Protein AF-A0A533X313-F1 (afdb_monomer)

Structure (mmCIF, N/CA/C/O backbone):
data_AF-A0A533X313-F1
#
_entry.id   AF-A0A533X313-F1
#
loop_
_atom_site.group_PDB
_atom_site.id
_atom_site.type_symbol
_atom_site.label_atom_id
_atom_site.label_alt_id
_atom_site.label_comp_id
_atom_site.label_asym_id
_atom_site.label_entity_id
_atom_site.label_seq_id
_atom_site.pdbx_PDB_ins_code
_atom_site.Cartn_x
_atom_site.Cartn_y
_atom_site.Cartn_z
_atom_site.occupancy
_atom_site.B_iso_or_equiv
_atom_site.auth_seq_id
_atom_site.auth_comp_id
_atom_site.auth_asym_id
_atom_site.auth_atom_id
_atom_site.pdbx_PDB_model_num
ATOM 1 N N . GLY A 1 1 ? 2.300 4.378 9.242 1.00 81.19 1 GLY A N 1
ATOM 2 C CA . GLY A 1 1 ? 1.980 5.405 10.251 1.00 81.19 1 GLY A CA 1
ATOM 3 C C . GLY A 1 1 ? 2.238 4.936 11.672 1.00 81.19 1 GLY A C 1
ATOM 4 O O . GLY A 1 1 ? 1.425 5.219 12.533 1.00 81.19 1 GLY A O 1
ATOM 5 N N . GLY A 1 2 ? 3.344 4.230 11.924 1.00 88.38 2 GLY A N 1
ATOM 6 C CA . GLY A 1 2 ? 3.797 3.882 13.277 1.00 88.38 2 GLY A CA 1
ATOM 7 C C . 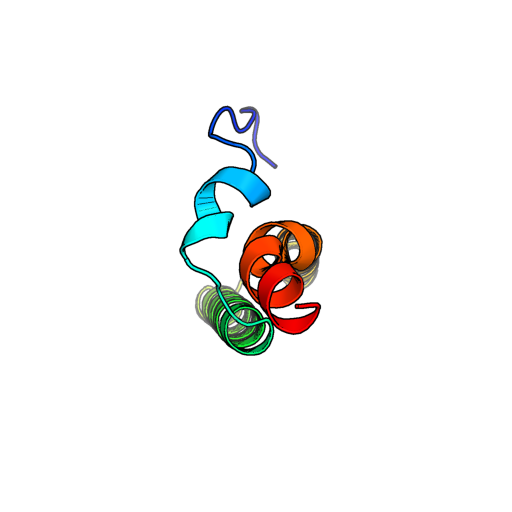GLY A 1 2 ? 5.096 4.625 13.605 1.00 88.38 2 GLY A C 1
ATOM 8 O O . GLY A 1 2 ? 5.537 5.439 12.794 1.00 88.38 2 GLY A O 1
ATOM 9 N N . PRO A 1 3 ? 5.749 4.331 14.741 1.00 95.06 3 PRO A N 1
ATOM 10 C CA . PRO A 1 3 ? 6.995 5.002 15.131 1.00 95.06 3 PRO A CA 1
ATOM 11 C C . 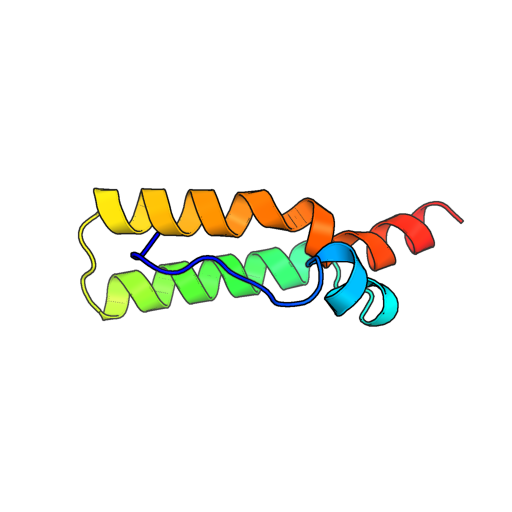PRO A 1 3 ? 8.176 4.677 14.202 1.00 95.06 3 PRO A C 1
ATOM 13 O O . PRO A 1 3 ? 9.210 5.338 14.258 1.00 95.06 3 PRO A O 1
ATOM 16 N N . TYR A 1 4 ? 8.029 3.661 13.351 1.00 94.44 4 TYR A N 1
ATOM 17 C CA . TYR A 1 4 ? 9.068 3.194 12.447 1.00 94.44 4 TYR A CA 1
ATOM 18 C C . TYR A 1 4 ? 8.851 3.682 11.018 1.00 94.44 4 TYR A C 1
ATOM 20 O O . TYR A 1 4 ? 7.724 3.737 10.517 1.00 94.44 4 TYR A O 1
ATOM 28 N N . GLN A 1 5 ? 9.970 3.979 10.364 1.00 93.12 5 GLN A N 1
ATOM 29 C CA . GLN A 1 5 ? 10.031 4.338 8.954 1.00 93.12 5 GLN A CA 1
ATOM 30 C C . GLN A 1 5 ? 10.235 3.090 8.096 1.00 93.12 5 GLN A C 1
ATOM 32 O O . GLN A 1 5 ? 10.951 2.166 8.484 1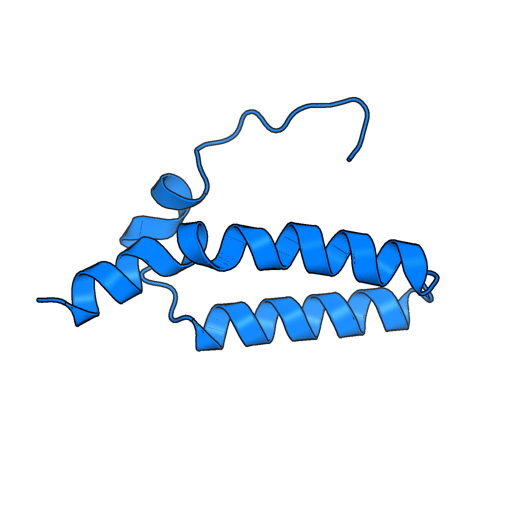.00 93.12 5 GLN A O 1
ATOM 37 N N . TYR A 1 6 ? 9.618 3.072 6.917 1.00 89.88 6 TYR A N 1
ATOM 38 C CA . TYR A 1 6 ? 9.851 2.023 5.932 1.00 89.88 6 TYR A CA 1
ATOM 39 C C . TYR A 1 6 ? 11.228 2.221 5.284 1.00 89.88 6 TYR A C 1
ATOM 41 O O . TYR A 1 6 ? 11.486 3.265 4.693 1.00 89.88 6 TYR A O 1
ATOM 49 N N . THR A 1 7 ? 12.103 1.221 5.393 1.00 94.44 7 THR A N 1
ATOM 50 C CA . THR A 1 7 ? 13.480 1.244 4.857 1.00 94.44 7 THR A CA 1
ATOM 51 C C . THR A 1 7 ? 13.697 0.243 3.720 1.00 94.44 7 THR A C 1
ATOM 53 O O . THR A 1 7 ? 14.831 -0.011 3.316 1.00 94.44 7 THR A O 1
ATOM 56 N N . GLY A 1 8 ? 12.615 -0.356 3.212 1.00 93.69 8 GLY A N 1
ATOM 57 C CA . GLY A 1 8 ? 12.671 -1.235 2.050 1.00 93.69 8 GLY A CA 1
ATOM 58 C C . GLY A 1 8 ? 12.968 -0.473 0.758 1.00 93.69 8 GLY A C 1
ATOM 59 O O . GLY A 1 8 ? 13.072 0.754 0.736 1.00 93.69 8 GLY A O 1
ATOM 60 N N . LYS A 1 9 ? 13.089 -1.220 -0.344 1.00 95.75 9 LYS A N 1
ATOM 61 C CA . LYS A 1 9 ? 13.248 -0.625 -1.677 1.00 95.75 9 LYS A CA 1
ATOM 62 C C . LYS A 1 9 ? 12.083 0.328 -1.985 1.00 95.75 9 LYS A C 1
ATOM 64 O O . LYS A 1 9 ? 10.957 0.033 -1.576 1.00 95.75 9 LYS A O 1
ATOM 69 N N . PRO A 1 10 ? 12.314 1.406 -2.755 1.00 95.56 10 PRO A N 1
ATOM 70 C CA . PRO A 1 10 ? 11.225 2.190 -3.328 1.00 95.56 10 PRO A CA 1
ATOM 71 C C . PRO A 1 10 ? 10.213 1.276 -4.029 1.00 95.56 10 PRO A C 1
ATOM 73 O O . PRO A 1 10 ? 10.599 0.313 -4.699 1.00 95.56 10 PRO A O 1
ATOM 76 N N . LEU A 1 11 ? 8.915 1.556 -3.877 1.00 96.81 11 LEU A N 1
ATOM 77 C CA . LEU A 1 11 ? 7.868 0.686 -4.423 1.00 96.81 11 LEU A CA 1
ATOM 78 C C . LEU A 1 11 ? 7.937 0.585 -5.950 1.00 96.81 11 LEU A C 1
ATOM 80 O O . LEU A 1 11 ? 7.639 -0.482 -6.485 1.00 96.81 11 LEU A O 1
ATOM 84 N N . SER A 1 12 ? 8.392 1.644 -6.625 1.00 95.88 12 SER A N 1
ATOM 85 C CA . SER A 1 12 ? 8.642 1.653 -8.066 1.00 95.88 12 SER A CA 1
ATOM 86 C C . SER A 1 12 ? 9.617 0.556 -8.461 1.00 95.88 12 SER A C 1
ATOM 88 O O . SER A 1 12 ? 9.322 -0.240 -9.344 1.00 95.88 12 SER A O 1
ATOM 90 N N . ASP A 1 13 ? 10.740 0.470 -7.755 1.00 97.00 13 ASP A N 1
ATOM 91 C CA . ASP A 1 13 ? 11.851 -0.421 -8.078 1.00 97.00 13 ASP A CA 1
ATOM 92 C C . ASP A 1 13 ? 11.520 -1.861 -7.693 1.00 97.00 13 ASP A C 1
ATOM 94 O O . ASP A 1 13 ? 11.858 -2.803 -8.404 1.00 97.00 13 ASP A O 1
ATOM 98 N N . ALA A 1 14 ? 10.826 -2.039 -6.568 1.00 97.62 14 ALA A N 1
ATOM 99 C CA . ALA A 1 14 ? 10.417 -3.351 -6.087 1.00 97.62 14 ALA A CA 1
ATOM 100 C C . ALA A 1 14 ? 9.401 -4.043 -7.016 1.00 97.62 14 ALA A C 1
ATOM 102 O O . ALA A 1 14 ? 9.400 -5.270 -7.094 1.00 97.62 14 ALA A O 1
ATOM 103 N N . HIS A 1 15 ? 8.556 -3.277 -7.718 1.00 97.75 15 HIS A N 1
ATOM 104 C CA . HIS A 1 15 ? 7.448 -3.817 -8.518 1.00 97.75 15 HIS A CA 1
ATOM 105 C C . HIS A 1 15 ? 7.607 -3.612 -10.031 1.00 97.75 15 HIS A C 1
ATOM 107 O O . HIS A 1 15 ? 6.799 -4.144 -10.794 1.00 97.75 15 HIS A O 1
ATOM 113 N N . PHE A 1 16 ? 8.631 -2.878 -10.488 1.00 97.75 16 PHE A N 1
ATOM 114 C CA . PHE A 1 16 ? 8.797 -2.513 -11.900 1.00 97.75 16 PHE A CA 1
ATOM 115 C C . PHE A 1 16 ? 8.722 -3.728 -12.835 1.00 97.75 16 PHE A C 1
ATOM 117 O O . PHE A 1 16 ? 7.923 -3.760 -13.774 1.00 97.75 16 PHE A O 1
ATOM 124 N N . ASP A 1 17 ? 9.502 -4.767 -12.544 1.00 97.44 17 ASP A N 1
ATOM 125 C CA . ASP A 1 17 ? 9.602 -5.943 -13.413 1.00 97.44 17 ASP A CA 1
ATOM 126 C C . ASP A 1 17 ? 8.383 -6.870 -13.331 1.00 97.44 17 ASP A C 1
ATOM 128 O O . ASP A 1 17 ? 8.148 -7.659 -14.247 1.00 97.44 17 ASP A O 1
ATOM 132 N N . LEU A 1 18 ? 7.554 -6.728 -12.290 1.00 97.31 18 LEU A N 1
ATOM 133 C CA . LEU A 1 18 ? 6.309 -7.486 -12.142 1.00 97.31 18 LEU A CA 1
ATOM 134 C C . LEU A 1 18 ? 5.234 -7.025 -13.132 1.00 97.31 18 LEU A C 1
ATOM 136 O O . LEU A 1 18 ? 4.304 -7.776 -13.418 1.00 97.31 18 LEU A O 1
ATOM 140 N N . ARG A 1 19 ? 5.360 -5.800 -13.668 1.00 96.69 19 ARG A N 1
ATOM 141 C CA . ARG A 1 19 ? 4.438 -5.221 -14.663 1.00 96.69 19 ARG A CA 1
ATOM 142 C C . ARG A 1 19 ? 2.971 -5.326 -14.240 1.00 96.69 19 ARG A C 1
ATOM 144 O O . ARG A 1 19 ? 2.112 -5.645 -15.060 1.00 96.69 19 ARG A O 1
ATOM 151 N N . ILE A 1 20 ? 2.698 -5.036 -12.970 1.00 97.75 20 ILE A N 1
ATOM 152 C CA . ILE A 1 20 ? 1.358 -5.112 -12.384 1.00 97.75 20 ILE A CA 1
ATOM 153 C C . ILE A 1 20 ? 0.431 -4.108 -13.095 1.00 97.75 20 ILE A C 1
ATOM 155 O O . ILE A 1 20 ? 0.705 -2.902 -13.055 1.00 97.75 20 ILE A O 1
ATOM 159 N N . PRO A 1 21 ? -0.648 -4.572 -13.755 1.00 97.56 21 PRO A N 1
ATOM 160 C CA . PRO A 1 21 ? -1.631 -3.689 -14.373 1.00 97.56 21 PRO A CA 1
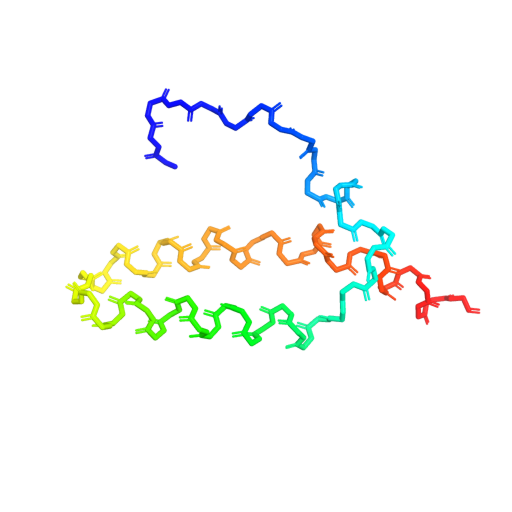ATOM 161 C C . PRO A 1 21 ? -2.391 -2.853 -13.327 1.00 97.56 21 PRO A C 1
ATOM 163 O O . PRO A 1 21 ? -2.603 -3.331 -12.207 1.00 97.56 21 PRO A O 1
ATOM 166 N N . PRO A 1 22 ? -2.835 -1.625 -13.659 1.00 97.69 22 PRO A N 1
ATOM 167 C CA . PRO A 1 22 ? -3.622 -0.787 -12.751 1.00 97.69 22 PRO A CA 1
ATOM 168 C C . PRO A 1 22 ? -4.857 -1.469 -12.157 1.00 97.69 22 PRO A C 1
ATOM 170 O O . PRO A 1 22 ? -5.179 -1.227 -10.998 1.00 97.69 22 PRO A O 1
ATOM 173 N N . GLU A 1 23 ? -5.501 -2.341 -12.924 1.00 97.94 23 GLU A N 1
ATOM 174 C CA . GLU A 1 23 ? -6.732 -3.046 -12.567 1.00 97.94 23 GLU A CA 1
ATOM 175 C C . GLU A 1 23 ? -6.463 -4.122 -11.506 1.00 97.94 23 GLU A C 1
ATOM 177 O O . GLU A 1 23 ? -7.275 -4.3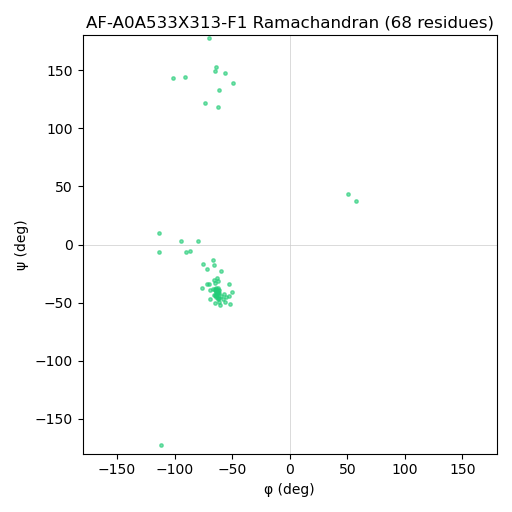48 -10.614 1.00 97.94 23 GLU A O 1
ATOM 182 N N . VAL A 1 24 ? -5.281 -4.746 -11.555 1.00 98.25 24 VAL A N 1
ATOM 183 C CA . VAL A 1 24 ? -4.840 -5.700 -10.528 1.00 98.25 24 VAL A CA 1
ATOM 184 C C . VAL A 1 24 ? -4.558 -4.973 -9.213 1.00 98.25 24 VAL A C 1
ATOM 186 O O . VAL A 1 24 ? -4.906 -5.476 -8.149 1.00 98.25 24 VAL A O 1
ATOM 189 N N . PHE A 1 25 ? -3.969 -3.773 -9.268 1.00 98.50 25 PHE A N 1
ATOM 190 C CA . PHE A 1 25 ? -3.792 -2.948 -8.070 1.00 98.50 25 PHE A CA 1
ATOM 191 C C . PHE A 1 25 ? -5.143 -2.561 -7.448 1.00 98.50 25 PHE A C 1
ATOM 193 O O . PHE A 1 25 ? -5.292 -2.610 -6.227 1.00 98.50 25 PHE A O 1
ATOM 200 N N . ASP A 1 26 ? -6.125 -2.197 -8.278 1.00 98.50 26 ASP A N 1
ATOM 201 C CA . ASP A 1 26 ? -7.465 -1.831 -7.809 1.00 98.50 26 ASP A CA 1
ATOM 202 C C . ASP A 1 26 ? -8.155 -2.985 -7.080 1.00 98.50 26 ASP A C 1
ATOM 204 O O . ASP A 1 26 ? -8.759 -2.759 -6.031 1.00 98.50 26 ASP A O 1
ATOM 208 N N . GLU A 1 27 ? -7.998 -4.222 -7.560 1.00 98.56 27 GLU A N 1
ATOM 209 C CA . GLU A 1 27 ? -8.549 -5.394 -6.872 1.00 98.56 27 GLU A CA 1
ATOM 210 C C . GLU A 1 27 ? -7.907 -5.613 -5.494 1.00 98.56 27 GLU A C 1
ATOM 212 O O . GLU A 1 27 ? -8.607 -5.871 -4.517 1.00 98.56 27 GLU A O 1
ATOM 217 N N . VAL A 1 28 ? -6.587 -5.434 -5.368 1.00 98.25 28 VAL A N 1
ATOM 218 C CA . VAL A 1 28 ? -5.905 -5.527 -4.064 1.00 98.25 28 VAL A CA 1
ATOM 219 C C . VAL A 1 28 ? -6.370 -4.419 -3.113 1.00 98.25 28 VAL A C 1
ATOM 221 O O . VAL A 1 28 ? -6.572 -4.674 -1.926 1.00 98.25 28 VAL A O 1
ATOM 224 N N . SER A 1 29 ? -6.582 -3.200 -3.618 1.00 98.56 29 SER A N 1
ATOM 225 C CA . SER A 1 29 ? -7.140 -2.097 -2.824 1.00 98.56 29 SER A CA 1
ATOM 226 C C . SER A 1 29 ? -8.567 -2.401 -2.351 1.00 98.56 29 SER A C 1
ATOM 228 O O . SER A 1 29 ? -8.906 -2.175 -1.185 1.00 98.56 29 SER A O 1
ATOM 230 N N . ALA A 1 30 ? -9.394 -2.986 -3.223 1.00 98.62 30 ALA A N 1
ATOM 231 C CA . ALA A 1 30 ? -10.745 -3.413 -2.881 1.00 98.62 30 ALA A CA 1
ATOM 232 C C . ALA A 1 30 ? -10.742 -4.529 -1.822 1.00 98.62 30 ALA A C 1
ATOM 234 O O . ALA A 1 30 ? -11.502 -4.451 -0.853 1.00 98.62 30 ALA A O 1
ATOM 235 N N . GLU A 1 31 ? -9.864 -5.527 -1.954 1.00 98.81 31 GLU A N 1
ATOM 236 C CA . GLU A 1 31 ? -9.709 -6.606 -0.972 1.00 98.81 31 GLU A CA 1
ATOM 237 C C . GLU A 1 31 ? -9.214 -6.089 0.381 1.00 98.81 31 GLU A C 1
ATOM 239 O O . GLU A 1 31 ? -9.742 -6.480 1.425 1.00 98.81 31 GLU A O 1
ATOM 244 N N . LEU A 1 32 ? -8.271 -5.141 0.386 1.00 98.69 32 LEU A N 1
ATOM 245 C CA . LEU A 1 32 ? -7.853 -4.459 1.609 1.00 98.69 32 LEU A CA 1
ATOM 246 C C . LEU A 1 32 ? -9.043 -3.742 2.265 1.00 98.69 32 LEU A C 1
ATOM 248 O O . LEU A 1 32 ? -9.254 -3.874 3.469 1.00 98.69 32 LEU A O 1
ATOM 252 N N . GLY A 1 33 ? -9.864 -3.037 1.483 1.00 98.69 33 GLY A N 1
ATOM 253 C CA . GLY A 1 33 ? -11.076 -2.380 1.972 1.00 98.69 33 GLY A CA 1
ATOM 254 C C . GLY A 1 33 ? -12.067 -3.349 2.624 1.00 98.69 33 GLY A C 1
ATOM 255 O O . GLY A 1 33 ? -12.530 -3.079 3.735 1.00 98.69 33 GLY A O 1
ATOM 256 N N . ARG A 1 34 ? -12.340 -4.491 1.976 1.00 98.81 34 ARG A N 1
ATOM 257 C CA . ARG A 1 34 ? -13.199 -5.565 2.514 1.00 98.81 34 ARG A CA 1
ATOM 258 C C . ARG A 1 34 ? -12.624 -6.176 3.790 1.00 98.81 34 ARG A C 1
ATOM 260 O O . ARG A 1 34 ? -13.361 -6.434 4.738 1.00 98.81 34 ARG A O 1
ATOM 267 N N . THR A 1 35 ? -11.308 -6.357 3.838 1.00 98.81 35 THR A N 1
ATOM 268 C CA . THR A 1 35 ? -10.604 -6.870 5.018 1.00 98.81 35 THR A CA 1
ATOM 269 C C . THR A 1 35 ? -10.763 -5.921 6.208 1.00 98.81 35 THR A C 1
ATOM 271 O O . THR A 1 35 ? -11.098 -6.354 7.309 1.00 98.81 35 THR A O 1
ATOM 274 N N . LEU A 1 36 ? -10.587 -4.614 5.997 1.00 98.69 36 LEU A N 1
ATOM 275 C CA . LEU A 1 36 ? -10.771 -3.606 7.047 1.00 98.69 36 LEU A CA 1
ATOM 276 C C . LEU A 1 36 ? -12.220 -3.571 7.562 1.00 98.69 36 LEU A C 1
ATOM 278 O O . LEU A 1 36 ? -12.431 -3.444 8.770 1.00 98.69 36 LEU A O 1
ATOM 282 N N . ASP A 1 37 ? -13.207 -3.751 6.677 1.00 98.69 37 ASP A N 1
ATOM 283 C CA . ASP A 1 37 ? -14.617 -3.885 7.069 1.00 98.69 37 ASP A CA 1
ATOM 284 C C . ASP A 1 37 ? -14.867 -5.142 7.908 1.00 98.69 37 ASP A C 1
ATOM 286 O O . ASP A 1 37 ? -15.537 -5.072 8.939 1.00 98.69 37 ASP A O 1
ATOM 290 N N . TYR A 1 38 ? -14.298 -6.283 7.508 1.00 98.69 38 TYR A N 1
ATOM 291 C CA . TYR A 1 38 ? -14.409 -7.542 8.247 1.00 98.69 38 TYR A CA 1
ATOM 292 C C . TYR A 1 38 ? -13.893 -7.407 9.688 1.00 98.69 38 TYR A C 1
ATOM 294 O O . TYR A 1 38 ? -14.545 -7.853 10.635 1.00 98.69 38 TYR A O 1
ATOM 302 N N . PHE A 1 39 ? -12.764 -6.716 9.869 1.00 98.62 39 PHE A N 1
ATOM 303 C CA . PHE A 1 39 ? -12.199 -6.416 11.188 1.00 98.62 39 PHE A CA 1
ATOM 304 C C . PHE A 1 39 ? -12.863 -5.232 11.903 1.00 98.62 39 PHE A C 1
ATOM 306 O O . PHE A 1 39 ? -12.456 -4.891 13.014 1.00 98.62 39 PHE A O 1
ATOM 313 N N . LYS A 1 40 ? -13.908 -4.638 11.313 1.00 98.56 40 LYS A N 1
ATOM 314 C CA . LYS A 1 40 ? -14.684 -3.529 11.886 1.00 98.56 40 LYS A CA 1
ATOM 315 C C . LYS A 1 40 ? -13.816 -2.313 12.226 1.00 98.56 40 LYS A C 1
ATOM 317 O O . LYS A 1 40 ? -14.043 -1.648 13.238 1.00 98.56 40 LYS A O 1
ATOM 322 N N . VAL A 1 41 ? -12.819 -2.024 11.390 1.00 98.50 41 VAL A N 1
ATOM 323 C CA . VAL A 1 41 ? -11.994 -0.818 11.532 1.00 98.50 41 VAL A CA 1
ATOM 324 C C . VAL A 1 41 ? -12.898 0.413 11.386 1.00 98.50 41 VAL A C 1
ATOM 326 O O . VAL A 1 41 ? -13.712 0.448 10.457 1.00 98.50 41 VAL A O 1
ATOM 329 N N . PRO A 1 42 ? -12.808 1.422 12.275 1.00 98.69 42 PRO A N 1
ATOM 330 C CA . PRO A 1 42 ? -13.685 2.575 12.168 1.00 98.69 42 PRO A CA 1
ATOM 331 C C . PRO A 1 42 ? -13.429 3.354 10.873 1.00 98.69 42 PRO A C 1
ATOM 333 O O . PRO A 1 42 ? -12.340 3.334 10.294 1.00 98.69 42 PRO A O 1
ATOM 336 N N . LYS A 1 43 ? -14.478 4.032 10.397 1.00 98.25 43 LYS A N 1
ATOM 337 C CA . LYS A 1 43 ? -14.519 4.636 9.059 1.00 98.25 43 LYS A CA 1
ATOM 338 C C . LYS A 1 43 ? -13.327 5.556 8.779 1.00 98.25 43 LYS A C 1
ATOM 340 O O . LYS A 1 43 ? -12.740 5.455 7.707 1.00 98.25 43 LYS A O 1
ATOM 345 N N . ARG A 1 44 ? -12.965 6.413 9.738 1.00 98.31 44 ARG A N 1
ATOM 346 C CA . ARG A 1 44 ? -11.863 7.371 9.587 1.00 98.31 44 ARG A CA 1
ATOM 347 C C . ARG A 1 44 ? -10.540 6.650 9.327 1.00 98.31 44 ARG A C 1
ATOM 349 O O . ARG A 1 44 ? -9.874 6.928 8.340 1.00 98.31 44 ARG A O 1
ATOM 356 N N . GLU A 1 45 ? -10.192 5.690 10.175 1.00 98.19 45 GLU A N 1
ATOM 357 C CA . GLU A 1 45 ? -8.946 4.930 10.083 1.00 98.19 45 GLU A CA 1
ATOM 358 C C . GLU A 1 45 ? -8.895 4.095 8.794 1.00 98.19 45 GLU A C 1
ATOM 360 O O . GLU A 1 45 ? -7.845 4.001 8.156 1.00 98.19 45 GLU A O 1
ATOM 365 N N . LYS A 1 46 ? -10.033 3.528 8.368 1.00 98.38 46 LYS A N 1
ATOM 366 C CA . LYS A 1 46 ? -10.147 2.828 7.080 1.00 98.38 46 LYS A CA 1
ATOM 367 C C . LYS A 1 46 ? -9.857 3.766 5.907 1.00 98.38 46 LYS A C 1
ATOM 369 O O . LYS A 1 46 ? -9.085 3.409 5.018 1.00 98.38 46 LYS A O 1
ATOM 374 N N . GLU A 1 47 ? -10.480 4.941 5.887 1.00 98.38 47 GLU A N 1
ATOM 375 C CA . GLU A 1 47 ? -10.307 5.931 4.820 1.00 98.38 47 GLU A CA 1
ATOM 376 C C . GLU A 1 47 ? -8.862 6.438 4.754 1.00 98.38 47 GLU A C 1
ATOM 378 O O . GLU A 1 47 ? -8.286 6.487 3.669 1.00 98.38 47 GLU A O 1
ATOM 383 N N . GLU A 1 48 ? -8.244 6.726 5.901 1.00 98.06 48 GLU A N 1
ATOM 384 C CA . GLU A 1 48 ? -6.836 7.130 5.987 1.00 98.06 48 GLU A CA 1
ATOM 385 C C . GLU A 1 48 ? -5.892 6.040 5.455 1.00 98.06 48 GLU A C 1
ATOM 387 O O . GLU A 1 48 ? -5.002 6.323 4.646 1.00 98.06 48 GLU A O 1
ATOM 392 N N . ALA A 1 49 ? -6.101 4.782 5.859 1.00 97.56 49 ALA A N 1
ATOM 393 C CA . ALA A 1 49 ? -5.283 3.659 5.409 1.00 97.56 49 ALA A CA 1
ATOM 394 C C . ALA A 1 49 ? -5.421 3.411 3.899 1.00 97.56 49 ALA A C 1
ATOM 396 O O . ALA A 1 49 ? -4.414 3.257 3.203 1.00 97.56 49 ALA A O 1
ATOM 397 N N . LEU A 1 50 ? -6.652 3.416 3.375 1.00 98.56 50 LEU A N 1
ATOM 398 C CA . LEU A 1 50 ? -6.906 3.235 1.945 1.00 98.56 50 LEU A CA 1
ATOM 399 C C . LEU A 1 50 ? -6.369 4.403 1.117 1.00 98.56 50 LEU A C 1
ATOM 401 O O . LEU A 1 50 ? -5.814 4.172 0.046 1.00 98.56 50 LEU A O 1
ATOM 405 N N . ALA A 1 51 ? -6.479 5.642 1.599 1.00 98.44 51 ALA A N 1
ATOM 406 C CA . ALA A 1 51 ? -5.901 6.800 0.922 1.00 98.44 51 ALA A CA 1
ATOM 407 C C . ALA A 1 51 ? -4.371 6.686 0.826 1.00 98.44 51 ALA A C 1
ATOM 409 O O . ALA A 1 51 ? -3.809 6.850 -0.260 1.00 98.44 51 ALA A O 1
ATOM 410 N N . ALA A 1 52 ? -3.702 6.335 1.930 1.00 97.12 52 ALA A N 1
ATOM 411 C CA . ALA A 1 52 ? -2.254 6.140 1.953 1.00 97.12 52 ALA A CA 1
ATOM 412 C C . ALA A 1 52 ? -1.802 4.993 1.032 1.00 97.12 52 ALA A C 1
ATOM 414 O O . ALA A 1 52 ? -0.802 5.132 0.327 1.00 97.12 52 ALA A O 1
ATOM 415 N N . PHE A 1 53 ? -2.549 3.884 1.006 1.00 97.88 53 PHE A N 1
ATOM 416 C CA . PHE A 1 53 ? -2.288 2.755 0.113 1.00 97.88 53 PHE A CA 1
ATOM 417 C C . PHE A 1 53 ? -2.469 3.149 -1.360 1.00 97.88 53 PHE A C 1
ATOM 419 O O . PHE A 1 53 ? -1.564 2.965 -2.174 1.00 97.88 53 PHE A O 1
ATOM 426 N N . ASN A 1 54 ? -3.603 3.766 -1.701 1.00 98.44 54 ASN A N 1
ATOM 427 C CA . ASN A 1 54 ? -3.935 4.166 -3.070 1.00 98.44 54 ASN A CA 1
ATOM 428 C C . ASN A 1 54 ? -2.973 5.215 -3.642 1.00 98.44 54 ASN A C 1
ATOM 430 O O . ASN A 1 54 ? -2.721 5.215 -4.848 1.00 98.44 54 ASN A O 1
ATOM 434 N N . ALA A 1 55 ? -2.375 6.058 -2.795 1.00 97.94 55 ALA A N 1
ATOM 435 C CA . ALA A 1 55 ? -1.338 7.001 -3.210 1.00 97.94 55 ALA A CA 1
ATOM 436 C C . ALA A 1 55 ? -0.100 6.313 -3.822 1.00 97.94 55 ALA A C 1
ATOM 438 O O . ALA A 1 55 ? 0.603 6.934 -4.612 1.00 97.94 55 ALA A O 1
ATOM 439 N N . GLN A 1 56 ? 0.138 5.031 -3.519 1.00 97.56 56 GLN A N 1
ATOM 440 C CA . GLN A 1 56 ? 1.270 4.258 -4.048 1.00 97.56 56 GLN A CA 1
ATOM 441 C C . GLN A 1 56 ? 0.986 3.586 -5.400 1.00 97.56 56 GLN A C 1
ATOM 443 O O . GLN A 1 56 ? 1.894 3.016 -6.011 1.00 97.56 56 GLN A O 1
ATOM 448 N N . LYS A 1 57 ? -0.257 3.652 -5.906 1.00 98.38 57 LYS A N 1
ATOM 449 C CA . LYS A 1 57 ? -0.646 3.054 -7.196 1.00 98.38 57 LYS A CA 1
ATOM 450 C C . LYS A 1 57 ? 0.297 3.436 -8.342 1.00 98.38 57 LYS A C 1
ATOM 452 O O . LYS A 1 57 ? 0.617 2.561 -9.155 1.00 98.38 57 LYS A O 1
ATOM 457 N N . PRO A 1 58 ? 0.770 4.695 -8.465 1.00 98.00 58 PRO A N 1
ATOM 458 C CA . PRO A 1 58 ? 1.692 5.043 -9.529 1.00 98.00 58 PRO A CA 1
ATOM 459 C C . PRO A 1 58 ? 3.010 4.274 -9.460 1.00 98.00 58 PRO A C 1
ATOM 461 O O . PRO A 1 58 ? 3.482 3.793 -10.486 1.00 98.00 58 PRO A O 1
ATOM 464 N N . ASP A 1 59 ? 3.574 4.099 -8.280 1.00 97.81 59 ASP A N 1
ATOM 465 C CA . ASP A 1 59 ? 4.867 3.441 -8.153 1.00 97.81 59 ASP 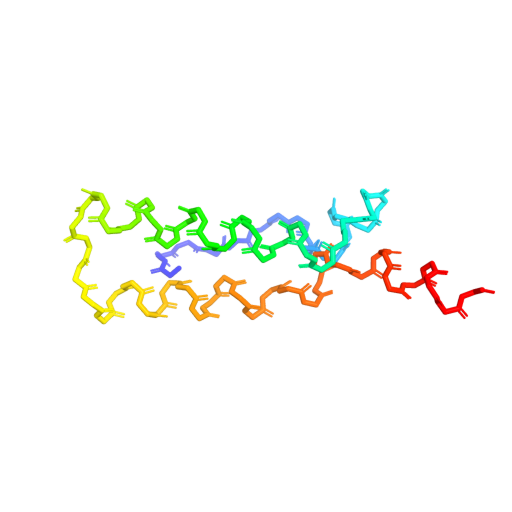A CA 1
ATOM 466 C C . ASP A 1 59 ? 4.746 1.952 -8.487 1.00 97.81 59 ASP A C 1
ATOM 468 O O . ASP A 1 59 ? 5.470 1.440 -9.339 1.00 97.81 59 ASP A O 1
ATOM 472 N N . VAL A 1 60 ? 3.734 1.280 -7.935 1.00 98.19 60 VAL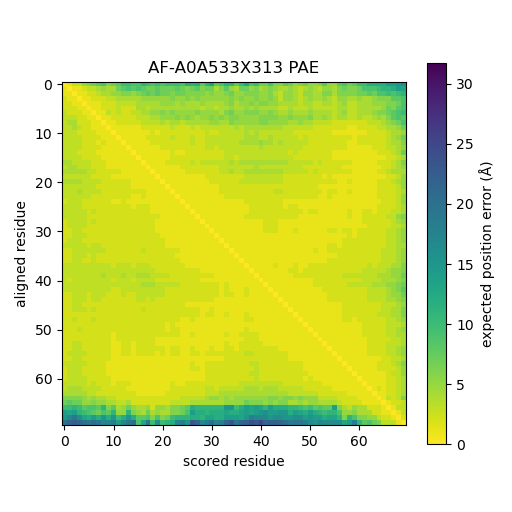 A N 1
ATOM 473 C CA . VAL A 1 60 ? 3.519 -0.163 -8.143 1.00 98.19 60 VAL A CA 1
ATOM 474 C C . VAL A 1 60 ? 3.196 -0.511 -9.605 1.00 98.19 60 VAL A C 1
ATOM 476 O O . VAL A 1 60 ? 3.595 -1.562 -10.102 1.00 98.19 60 VAL A O 1
ATOM 479 N N . THR A 1 61 ? 2.510 0.379 -10.330 1.00 98.25 61 THR A N 1
ATOM 480 C CA . THR A 1 61 ? 2.083 0.143 -11.726 1.00 98.25 61 THR A CA 1
ATOM 481 C C . THR A 1 61 ? 3.061 0.697 -12.771 1.00 98.25 61 THR A C 1
ATOM 483 O O . THR A 1 61 ? 2.798 0.635 -13.978 1.00 98.25 61 THR A O 1
ATOM 486 N N . ALA A 1 62 ? 4.201 1.257 -12.347 1.00 97.19 62 ALA A N 1
ATOM 487 C CA . ALA A 1 62 ? 5.148 1.942 -13.227 1.00 97.19 62 ALA A CA 1
ATOM 488 C C . ALA A 1 62 ? 5.621 1.071 -14.405 1.00 97.19 62 ALA A C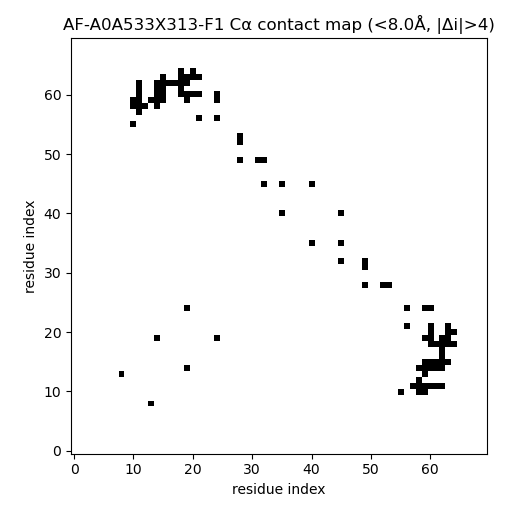 1
ATOM 490 O O . ALA A 1 62 ? 5.593 1.528 -15.552 1.00 97.19 62 ALA A O 1
ATOM 491 N N . GLY A 1 63 ? 5.966 -0.194 -14.153 1.00 97.00 63 GLY A N 1
ATOM 492 C CA . GLY A 1 63 ? 6.443 -1.113 -15.189 1.00 97.00 63 GLY A CA 1
ATOM 493 C C . GLY A 1 63 ? 5.405 -1.450 -16.263 1.00 97.00 63 GLY A C 1
ATOM 494 O O . GLY A 1 63 ? 5.731 -1.500 -17.452 1.00 97.00 63 GLY A O 1
ATOM 495 N N . ALA A 1 64 ? 4.133 -1.614 -15.880 1.00 96.56 64 ALA A N 1
ATOM 496 C CA . ALA A 1 64 ? 3.046 -1.860 -16.831 1.00 96.56 64 ALA A CA 1
ATOM 497 C C . ALA A 1 64 ? 2.811 -0.646 -17.742 1.00 96.56 64 ALA A C 1
ATOM 499 O O . ALA A 1 64 ? 2.697 -0.780 -18.962 1.00 96.56 64 ALA A O 1
ATOM 500 N N . ARG A 1 65 ? 2.812 0.560 -17.164 1.00 92.19 65 ARG A N 1
ATOM 501 C CA . ARG A 1 65 ? 2.599 1.811 -17.911 1.00 92.19 65 ARG A CA 1
ATOM 502 C C . ARG A 1 65 ? 3.769 2.159 -18.821 1.00 92.19 65 ARG A C 1
ATOM 504 O O . ARG A 1 65 ? 3.550 2.695 -19.902 1.00 92.19 65 ARG A O 1
ATOM 511 N N . ALA A 1 66 ? 4.999 1.844 -18.415 1.00 92.06 66 ALA A N 1
ATOM 512 C CA . ALA A 1 66 ? 6.173 2.001 -19.268 1.00 92.06 66 ALA A CA 1
ATOM 513 C C . ALA A 1 66 ? 6.103 1.082 -20.499 1.00 92.06 66 ALA A C 1
ATOM 515 O O . ALA A 1 66 ? 6.445 1.513 -21.597 1.00 92.06 66 ALA A O 1
ATOM 516 N N . LYS A 1 67 ? 5.609 -0.155 -20.337 1.00 83.06 67 LYS A N 1
ATOM 517 C CA . LYS A 1 67 ? 5.374 -1.078 -21.456 1.00 83.06 67 LYS A CA 1
ATOM 518 C C . LYS A 1 67 ? 4.296 -0.560 -22.410 1.00 83.06 67 LYS A C 1
ATOM 520 O O . LYS A 1 67 ? 4.499 -0.624 -23.609 1.00 83.06 67 LYS A O 1
ATOM 525 N N . ALA A 1 68 ? 3.184 -0.039 -21.892 1.00 77.69 68 ALA A N 1
ATOM 526 C CA . ALA A 1 68 ? 2.073 0.448 -22.718 1.00 77.69 68 ALA A CA 1
ATOM 527 C C . ALA A 1 68 ? 2.417 1.685 -23.575 1.00 77.69 68 ALA A C 1
ATOM 529 O O . ALA A 1 68 ? 1.691 1.998 -24.511 1.00 77.69 68 ALA A O 1
ATOM 530 N N . LYS A 1 69 ? 3.501 2.402 -23.244 1.00 72.12 69 LYS A N 1
ATOM 531 C CA . LYS A 1 69 ? 4.004 3.566 -23.994 1.00 72.12 69 LYS A CA 1
ATOM 532 C C . LYS A 1 69 ? 5.011 3.212 -25.097 1.00 72.12 69 LYS A C 1
ATOM 534 O O . LYS A 1 69 ? 5.463 4.120 -25.790 1.00 72.12 69 LYS A O 1
ATOM 539 N N . ARG A 1 70 ? 5.423 1.948 -25.194 1.00 60.03 70 ARG A N 1
ATOM 540 C CA . ARG A 1 70 ? 6.337 1.443 -26.224 1.00 60.03 70 ARG A CA 1
ATOM 541 C C . ARG A 1 70 ? 5.546 0.824 -27.361 1.00 60.03 70 ARG A C 1
ATOM 543 O O . ARG A 1 70 ? 6.011 0.981 -28.506 1.00 60.03 70 ARG A O 1
#

Sequence (70 aa):
GGPYQYTGKPLSDAHFDLRIPPEVFDEVSAELGRTLDYFKVPKREKEEALAAFNAQKPDVTAGARAKAKR

pLDDT: mean 95.6, std 6.51, range [60.03, 98.81]

Mean predicted aligned error: 2.86 Å

Secondary structure (DSSP, 8-state):
--SSPP-S--HHHHHGGGT--HHHHHHHHHHHHHHHHHTT--HHHHHHHHHHHHTTHHHHTHHHHHHHT-

Radius of gyration: 13.87 Å; Cα contacts (8 Å, |Δi|>4): 53; chains: 1; bounding box: 28×15×41 Å

Foldseek 3Di:
DDPDDDPDDFLLVVQQVVQQALVNLVVVLVVLLVVCVVVVPDPVVSVVVSVVSVVCSCSNNVNNVVVVVD

Solvent-accessible surface area (backbone atoms only — not comparable to full-atom values): 4100 Å² total; per-residue (Å²): 141,64,101,66,79,90,83,70,74,58,55,37,73,74,25,25,91,70,39,39,46,68,69,60,53,50,52,54,53,51,51,51,53,52,50,40,55,74,72,63,51,55,69,68,63,46,51,54,53,49,51,61,54,58,69,44,50,63,34,38,22,41,31,29,56,58,57,76,76,107

Nearest PDB structures (foldseek):
  8tls-assembly2_B  TM=9.187E-01  e=4.069E-02  Shewanella benthica KT99
  8ugz-assembly1_A  TM=8.861E-01  e=3.579E-02  Shewanella benthica KT99
  8uzu-assembly1_D  TM=8.866E-01  e=4.626E-02  Shewanella benthica KT99
  7tt9-assembly1_A  TM=8.826E-01  e=4.626E-02  Shewanel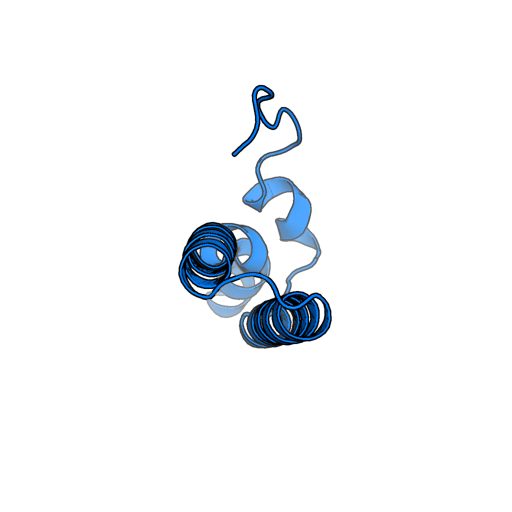la benthica KT99
  2gl2-assembly1_A  TM=4.276E-01  e=7.853E+00  Fusobacterium nucleatum